Protein AF-A0A841YA73-F1 (afdb_monomer_lite)

Sequence (136 aa):
MLKKIWEMTAVRAVLVLIFTIILIYGSSTFYLWNGGMFWFVILTYGVYLLFFIVPYIGVFTVSKKVNPRKTIVFLMLLVSLHTVLVAGYTDLYIYTDEGGVSKVAADPFLRFSSILSGVLLLVFYSLRLFEGRHVK

pLDDT: mean 75.77, std 16.49, range [37.66, 97.31]

Foldseek 3Di:
DVVVVVVCPPVLVVLLVVLVCLLLVLLCQAFCLPQVRVVVSVVLVVVVVCLVCVVVVCVVDPVDPPPVLVSLVVVLVSLVVSLCSLVVRDDQWTAPHNVSPDIDGRDPVSSVSNNVSSVVSNVSSVVVNVVVVVPD

Organism: NCBI:txid1552123

Secondary structure (DSSP, 8-state):
-HHHHHH-HHHHHHHHHHHHHHHHHHHHHHHTTSHHHHHHHHHHHHHHHHHHHHHHHHHHS------HHHHHHHHHHHHHHHHHHHHH---SEEE-STTS--EEE--HHHHHHHHHHHHHHHHHHHHHHHHTTS--

Radius of gyration: 16.98 Å; chains: 1; bounding box: 34×40×52 Å

Structure (mmCIF, N/CA/C/O backbone):
data_AF-A0A841YA73-F1
#
_entry.id   AF-A0A841YA73-F1
#
loop_
_atom_site.group_PDB
_atom_site.id
_atom_site.type_symbol
_atom_site.label_atom_id
_atom_site.label_alt_id
_atom_site.label_comp_id
_atom_site.label_asym_id
_atom_site.label_entity_id
_atom_site.label_seq_id
_atom_site.pdbx_PDB_ins_code
_atom_site.Cartn_x
_atom_site.Cartn_y
_atom_site.Cartn_z
_atom_site.occupancy
_atom_site.B_iso_or_equiv
_atom_site.auth_seq_id
_atom_site.auth_comp_id
_atom_site.auth_asym_id
_atom_site.auth_atom_id
_atom_site.pdbx_PDB_model_num
ATOM 1 N N . MET A 1 1 ? -18.394 18.779 12.151 1.00 38.44 1 MET A N 1
ATOM 2 C CA . MET A 1 1 ? -18.497 17.989 10.900 1.00 38.44 1 MET A CA 1
ATOM 3 C C . MET A 1 1 ? -17.594 16.755 10.895 1.00 38.44 1 MET A C 1
ATOM 5 O O . MET A 1 1 ? -18.100 15.685 10.593 1.00 38.44 1 MET A O 1
ATOM 9 N N . LEU A 1 2 ? -16.322 16.852 11.320 1.00 37.66 2 LEU A N 1
ATOM 10 C CA . LEU A 1 2 ? -15.425 15.687 11.446 1.00 37.66 2 LEU A CA 1
ATOM 11 C C . LEU A 1 2 ? -16.004 14.545 12.301 1.00 37.66 2 LEU A C 1
ATOM 13 O O . LEU A 1 2 ? -15.934 13.400 11.883 1.00 37.66 2 LEU A O 1
ATOM 17 N N . LYS A 1 3 ? -16.665 14.842 13.430 1.00 37.84 3 LYS A N 1
ATOM 18 C CA . LYS A 1 3 ? -17.248 13.831 14.338 1.00 37.84 3 LYS A CA 1
ATOM 19 C C . LYS A 1 3 ? -18.201 12.825 13.659 1.00 37.84 3 LYS A C 1
ATOM 21 O O . LYS A 1 3 ? -18.229 11.671 14.055 1.00 37.84 3 LYS A O 1
ATOM 26 N N . LYS A 1 4 ? -18.922 13.230 12.603 1.00 41.50 4 LYS A N 1
ATOM 27 C CA . LYS A 1 4 ? -19.907 12.378 11.904 1.00 41.50 4 LYS A CA 1
ATOM 28 C C . LYS A 1 4 ? -19.259 11.355 10.960 1.00 41.50 4 LYS A C 1
ATOM 30 O O . LYS A 1 4 ? -19.785 10.267 10.780 1.00 41.50 4 LYS A O 1
ATOM 35 N N . ILE A 1 5 ? -18.092 11.683 10.401 1.00 45.94 5 ILE A N 1
ATOM 36 C CA . ILE A 1 5 ? -17.302 10.763 9.561 1.00 45.94 5 ILE A CA 1
ATOM 37 C C . ILE A 1 5 ? -16.685 9.648 10.422 1.00 45.94 5 ILE A C 1
ATOM 39 O O . ILE A 1 5 ? -16.511 8.525 9.956 1.00 45.94 5 ILE A O 1
ATOM 43 N N . TRP A 1 6 ? -16.412 9.938 11.697 1.00 45.00 6 TRP A N 1
ATOM 44 C CA . TRP A 1 6 ? -15.864 8.974 12.653 1.00 45.00 6 TRP A CA 1
ATOM 45 C C . TRP A 1 6 ? -16.873 7.917 13.134 1.00 45.00 6 TRP A C 1
ATOM 47 O O . TRP A 1 6 ? -16.457 6.821 13.502 1.00 45.00 6 TRP A O 1
ATOM 57 N N . GLU A 1 7 ? -18.179 8.197 13.081 1.00 49.22 7 GLU A N 1
ATOM 58 C CA . GLU A 1 7 ? -19.237 7.252 13.484 1.00 49.22 7 GLU A CA 1
ATOM 59 C C . GLU A 1 7 ? -19.637 6.274 12.361 1.00 49.22 7 GLU A C 1
ATOM 61 O O . GLU A 1 7 ? -20.160 5.193 12.629 1.00 49.22 7 GLU A O 1
ATOM 66 N N . MET A 1 8 ? -19.337 6.595 11.096 1.00 55.53 8 MET A N 1
ATOM 67 C CA . MET A 1 8 ? -19.683 5.755 9.943 1.00 55.53 8 MET A CA 1
ATOM 68 C C . MET A 1 8 ? -18.636 4.655 9.712 1.00 55.53 8 MET A C 1
ATOM 70 O O . MET A 1 8 ? -17.826 4.708 8.783 1.00 55.53 8 MET A O 1
ATOM 74 N N . THR A 1 9 ? -18.673 3.620 10.552 1.00 66.12 9 THR A N 1
ATOM 75 C CA . THR A 1 9 ? -17.809 2.426 10.461 1.00 66.12 9 THR A CA 1
ATOM 76 C C . THR A 1 9 ? -17.790 1.796 9.065 1.00 66.12 9 THR A C 1
ATOM 78 O O . THR A 1 9 ? -16.725 1.373 8.616 1.00 66.12 9 THR A O 1
ATOM 81 N N . ALA A 1 10 ? -18.923 1.798 8.355 1.00 71.50 10 ALA A N 1
ATOM 82 C CA . ALA A 1 10 ? -19.039 1.275 6.994 1.00 71.50 10 ALA A CA 1
ATOM 83 C C . ALA A 1 10 ? -18.248 2.100 5.964 1.00 71.50 10 ALA A C 1
ATOM 85 O O . ALA A 1 10 ? -17.478 1.537 5.193 1.00 71.50 10 ALA A O 1
ATOM 86 N N . VAL A 1 11 ? -18.365 3.433 5.989 1.00 74.31 11 VAL A N 1
ATOM 87 C CA . VAL A 1 11 ? -17.634 4.318 5.060 1.00 74.31 11 VAL A CA 1
ATOM 88 C C . VAL A 1 11 ? -16.131 4.188 5.281 1.00 74.31 11 VAL A C 1
ATOM 90 O O . VAL A 1 11 ? -15.375 4.048 4.324 1.00 74.31 11 VAL A O 1
ATOM 93 N N . ARG A 1 12 ? -15.689 4.150 6.544 1.00 73.31 12 ARG A N 1
ATOM 94 C CA . ARG A 1 12 ? -14.276 3.932 6.872 1.00 73.31 12 ARG A CA 1
ATOM 95 C C . ARG A 1 12 ? -13.779 2.576 6.373 1.00 73.31 12 ARG A C 1
ATOM 97 O O . ARG A 1 12 ? -12.680 2.507 5.837 1.00 73.31 12 ARG A O 1
ATOM 104 N N . ALA A 1 13 ? -14.565 1.514 6.542 1.00 74.50 13 ALA A N 1
ATOM 105 C CA . ALA A 1 13 ? -14.202 0.183 6.062 1.00 74.50 13 ALA A CA 1
ATOM 106 C C . ALA A 1 13 ? -14.067 0.148 4.532 1.00 74.50 13 ALA A C 1
ATOM 108 O O . ALA A 1 13 ? -13.084 -0.385 4.023 1.00 74.50 13 ALA A O 1
ATOM 109 N N . VAL A 1 14 ? -15.000 0.779 3.811 1.00 81.69 14 VAL A N 1
ATOM 110 C CA . VAL A 1 14 ? -14.952 0.898 2.347 1.00 81.69 14 VAL A CA 1
ATOM 111 C C . VAL A 1 14 ? -13.729 1.699 1.898 1.00 81.69 14 VAL A C 1
ATOM 113 O O . VAL A 1 14 ? -13.014 1.260 1.005 1.00 81.69 14 VAL A O 1
ATOM 116 N N . LEU A 1 15 ? -13.432 2.831 2.541 1.00 84.94 15 LEU A N 1
ATOM 117 C CA . LEU A 1 15 ? -12.247 3.632 2.222 1.00 84.94 15 LEU A CA 1
ATOM 118 C C . LEU A 1 15 ? -10.948 2.861 2.469 1.00 84.94 15 LEU A C 1
ATOM 120 O O . LEU A 1 15 ? -10.077 2.841 1.604 1.00 84.94 15 LEU A O 1
ATOM 124 N N . VAL A 1 16 ? -10.830 2.185 3.616 1.00 85.50 16 VAL A N 1
ATOM 125 C CA . VAL A 1 16 ? -9.670 1.333 3.918 1.00 85.50 16 VAL A CA 1
ATOM 126 C C . VAL A 1 16 ? -9.524 0.242 2.860 1.00 85.50 16 VAL A C 1
ATOM 128 O O . VAL A 1 16 ? -8.414 0.018 2.385 1.00 85.50 16 VAL A O 1
ATOM 131 N N . LEU A 1 17 ? -10.620 -0.394 2.441 1.00 83.88 17 LEU A N 1
ATOM 132 C CA . LEU A 1 17 ? -10.592 -1.410 1.392 1.00 83.88 17 LEU A CA 1
ATOM 133 C C . LEU A 1 17 ? -10.109 -0.832 0.054 1.00 83.88 17 LEU A C 1
ATOM 135 O O . LEU A 1 17 ? -9.177 -1.375 -0.530 1.00 83.88 17 LEU A O 1
ATOM 139 N N . ILE A 1 18 ? -10.687 0.285 -0.397 1.00 88.06 18 ILE A N 1
ATOM 140 C CA . ILE A 1 18 ? -10.323 0.939 -1.663 1.00 88.06 18 ILE A CA 1
ATOM 141 C C . ILE A 1 18 ? -8.842 1.329 -1.665 1.00 88.06 18 ILE A C 1
ATOM 143 O O . ILE A 1 18 ? -8.115 0.963 -2.586 1.00 88.06 18 ILE A O 1
ATOM 147 N N . PHE A 1 19 ? -8.363 2.013 -0.623 1.00 90.12 19 PHE A N 1
ATOM 148 C CA . PHE A 1 19 ? -6.955 2.410 -0.542 1.00 90.12 19 PHE A CA 1
ATOM 149 C C . PHE A 1 19 ? -6.017 1.205 -0.468 1.00 90.12 19 PHE A C 1
ATOM 151 O O . PHE A 1 19 ? -4.935 1.237 -1.053 1.00 90.12 19 PHE A O 1
ATOM 158 N N . THR A 1 20 ? -6.430 0.130 0.211 1.00 87.00 20 THR A N 1
ATOM 159 C CA . THR A 1 20 ? -5.646 -1.111 0.264 1.00 87.00 20 THR A CA 1
ATOM 160 C C . THR A 1 20 ? -5.528 -1.730 -1.126 1.00 87.00 20 THR A C 1
ATOM 162 O O . THR A 1 20 ? -4.426 -2.091 -1.530 1.00 87.00 20 THR A O 1
ATOM 165 N N . ILE A 1 21 ? -6.626 -1.789 -1.888 1.00 88.38 21 ILE A N 1
ATOM 166 C CA . ILE A 1 21 ? -6.627 -2.303 -3.264 1.00 88.38 21 ILE A CA 1
ATOM 167 C C . ILE A 1 21 ? -5.702 -1.471 -4.151 1.00 88.38 21 ILE A C 1
ATOM 169 O O . ILE A 1 21 ? -4.865 -2.048 -4.837 1.00 88.38 21 ILE A O 1
ATOM 173 N N . ILE A 1 22 ? -5.804 -0.139 -4.110 1.00 92.62 22 ILE A N 1
ATOM 174 C CA . ILE A 1 22 ? -4.961 0.747 -4.929 1.00 92.62 22 ILE A CA 1
ATOM 175 C C . ILE A 1 22 ? -3.478 0.534 -4.599 1.00 92.62 22 ILE A C 1
ATOM 177 O O . ILE A 1 22 ? -2.674 0.326 -5.504 1.00 92.62 22 ILE A O 1
ATOM 181 N N . LEU A 1 23 ? -3.111 0.527 -3.312 1.00 91.12 23 LEU A N 1
ATOM 182 C CA . LEU A 1 23 ? -1.724 0.341 -2.881 1.00 91.12 23 LEU A CA 1
ATOM 183 C C . LEU A 1 23 ? -1.168 -1.031 -3.290 1.00 91.12 23 LEU A C 1
ATOM 185 O O . LEU A 1 23 ? -0.044 -1.120 -3.792 1.00 91.12 23 LEU A O 1
ATOM 189 N N . ILE A 1 24 ? -1.938 -2.101 -3.078 1.00 87.56 24 ILE A N 1
ATOM 190 C CA . ILE A 1 24 ? -1.534 -3.463 -3.447 1.00 87.56 24 ILE A CA 1
ATOM 191 C C . ILE A 1 24 ? -1.412 -3.583 -4.964 1.00 87.56 24 ILE A C 1
ATOM 193 O O . ILE A 1 24 ? -0.413 -4.108 -5.448 1.00 87.56 24 ILE A O 1
ATOM 197 N N . TYR A 1 25 ? -2.381 -3.064 -5.716 1.00 88.62 25 TYR A N 1
ATOM 198 C CA . TYR A 1 25 ? -2.358 -3.095 -7.173 1.00 88.62 25 TYR A CA 1
ATOM 199 C C . TYR A 1 25 ? -1.150 -2.340 -7.732 1.00 88.62 25 TYR A C 1
ATOM 201 O O . TYR A 1 25 ? -0.407 -2.891 -8.543 1.00 88.62 25 TYR A O 1
ATOM 209 N N . GLY A 1 26 ? -0.891 -1.121 -7.250 1.00 88.50 26 GLY A N 1
ATOM 210 C CA . GLY A 1 26 ? 0.272 -0.344 -7.666 1.00 88.50 26 GLY A CA 1
ATOM 211 C C . GLY A 1 26 ? 1.579 -1.048 -7.337 1.00 88.50 26 GLY A C 1
ATOM 212 O O . GLY A 1 26 ? 2.366 -1.330 -8.233 1.00 88.50 26 GLY A O 1
ATOM 213 N N . SER A 1 27 ? 1.797 -1.404 -6.069 1.00 88.19 27 SER A N 1
ATOM 214 C CA . SER A 1 27 ? 3.021 -2.112 -5.657 1.00 88.19 27 SER A CA 1
ATOM 215 C C . SER A 1 27 ? 3.245 -3.423 -6.413 1.00 88.19 27 SER A C 1
ATOM 217 O O . SER A 1 27 ? 4.378 -3.704 -6.794 1.00 88.19 27 SER A O 1
ATOM 219 N N . SER A 1 28 ? 2.184 -4.176 -6.711 1.00 86.19 28 SER A N 1
ATOM 220 C CA . SER A 1 28 ? 2.282 -5.377 -7.546 1.00 86.19 28 SER A CA 1
ATOM 221 C C . SER A 1 28 ? 2.648 -5.026 -8.985 1.00 86.19 28 SER A C 1
ATOM 223 O O . SER A 1 28 ? 3.546 -5.628 -9.550 1.00 86.19 28 SER A O 1
ATOM 225 N N . THR A 1 29 ? 2.036 -4.002 -9.571 1.00 87.25 29 THR A N 1
ATOM 226 C CA . THR A 1 29 ? 2.347 -3.576 -10.944 1.00 87.25 29 THR A CA 1
ATOM 227 C C . THR A 1 29 ? 3.815 -3.164 -11.100 1.00 87.25 29 THR A C 1
ATOM 229 O O . THR A 1 29 ? 4.439 -3.486 -12.105 1.00 87.25 29 THR A O 1
ATOM 232 N N . PHE A 1 30 ? 4.390 -2.495 -10.096 1.00 84.56 30 PHE A N 1
ATOM 233 C CA . PHE A 1 30 ? 5.786 -2.046 -10.144 1.00 84.56 30 PHE A CA 1
ATOM 234 C C . PHE A 1 30 ? 6.813 -3.155 -9.867 1.00 84.56 30 PHE A C 1
ATOM 236 O O . PHE A 1 30 ? 7.939 -3.070 -10.356 1.00 84.56 30 PHE A O 1
ATOM 243 N N . TYR A 1 31 ? 6.455 -4.179 -9.085 1.00 81.88 31 TYR A N 1
ATOM 244 C CA . TYR A 1 31 ? 7.439 -5.112 -8.524 1.00 81.88 31 TYR A CA 1
ATOM 245 C C . TYR A 1 31 ? 7.136 -6.597 -8.703 1.00 81.88 31 TYR A C 1
ATOM 247 O O . TYR A 1 31 ? 8.029 -7.396 -8.433 1.00 81.88 31 TYR A O 1
ATOM 255 N N . LEU A 1 32 ? 5.939 -6.982 -9.159 1.00 75.81 32 LEU A N 1
ATOM 256 C CA . LEU A 1 32 ? 5.590 -8.388 -9.366 1.00 75.81 32 LEU A CA 1
ATOM 257 C C . LEU A 1 32 ? 6.585 -9.008 -10.345 1.00 75.81 32 LEU A C 1
ATOM 259 O O . LEU A 1 32 ? 7.304 -9.913 -9.976 1.00 75.81 32 LEU A O 1
ATOM 263 N N . TRP A 1 33 ? 6.765 -8.451 -11.534 1.00 74.69 33 TRP A N 1
ATOM 264 C CA . TRP A 1 33 ? 7.668 -9.037 -12.535 1.00 74.69 33 TRP A CA 1
ATOM 265 C C . TRP A 1 33 ? 9.129 -8.588 -12.408 1.00 74.69 33 TRP A C 1
ATOM 267 O O . TRP A 1 33 ? 9.939 -8.804 -13.302 1.00 74.69 33 TRP A O 1
ATOM 277 N N . ASN A 1 34 ? 9.489 -7.949 -11.293 1.00 71.44 34 ASN A N 1
ATOM 278 C CA . ASN A 1 34 ? 10.864 -7.562 -11.011 1.00 71.44 34 ASN A CA 1
ATOM 279 C C . ASN A 1 34 ? 11.513 -8.694 -10.200 1.00 71.44 34 ASN A C 1
ATOM 281 O O . ASN A 1 34 ? 11.213 -8.845 -9.019 1.00 71.44 34 ASN A O 1
ATOM 285 N N . GLY A 1 35 ? 12.351 -9.519 -10.840 1.00 68.69 35 GLY A N 1
ATOM 286 C CA . GLY A 1 35 ? 12.752 -10.854 -10.360 1.00 68.69 35 GLY A CA 1
ATOM 287 C C . GLY A 1 35 ? 13.024 -10.998 -8.854 1.00 68.69 35 GLY A C 1
ATOM 288 O O . GLY A 1 35 ? 12.446 -11.870 -8.208 1.00 68.69 35 GLY A O 1
ATOM 289 N N . GLY A 1 36 ? 13.854 -10.132 -8.259 1.00 64.00 36 GLY A N 1
ATOM 290 C CA . GLY A 1 36 ? 14.161 -10.194 -6.818 1.00 64.00 36 GLY A CA 1
ATOM 291 C C . GLY A 1 36 ? 12.997 -9.788 -5.901 1.00 64.00 36 GLY A C 1
ATOM 292 O O . GLY A 1 36 ? 12.914 -10.234 -4.759 1.00 64.00 36 GLY A O 1
ATOM 293 N N . MET A 1 37 ? 12.078 -8.970 -6.406 1.00 68.69 37 MET A N 1
ATOM 294 C CA . MET A 1 37 ? 10.940 -8.411 -5.674 1.00 68.69 37 MET A CA 1
ATOM 295 C C . MET A 1 37 ? 9.634 -9.187 -5.915 1.00 68.69 37 MET A C 1
ATOM 297 O O . MET A 1 37 ? 8.704 -9.046 -5.122 1.00 68.69 37 MET A O 1
ATOM 301 N N . PHE A 1 38 ? 9.589 -10.070 -6.920 1.00 68.62 38 PHE A N 1
ATOM 302 C CA . PHE A 1 38 ? 8.470 -10.976 -7.219 1.00 68.62 38 PHE A CA 1
ATOM 303 C C . PHE A 1 38 ? 8.023 -11.777 -5.991 1.00 68.62 38 PHE A C 1
ATOM 305 O O . PHE A 1 38 ? 6.882 -11.671 -5.534 1.00 68.62 38 PHE A O 1
ATOM 312 N N . TRP A 1 39 ? 8.952 -12.534 -5.400 1.00 66.50 39 TRP A N 1
ATOM 313 C CA . TRP A 1 39 ? 8.680 -13.378 -4.233 1.00 66.50 39 TRP A CA 1
ATOM 314 C C . TRP A 1 39 ? 8.229 -12.564 -3.023 1.00 66.50 39 TRP A C 1
ATOM 316 O O . TRP A 1 39 ? 7.401 -13.014 -2.229 1.00 66.50 39 TRP A O 1
ATOM 326 N N . PHE A 1 40 ? 8.748 -11.344 -2.903 1.00 68.38 40 PHE A N 1
ATOM 327 C CA . PHE A 1 40 ? 8.405 -10.433 -1.826 1.00 68.38 40 PHE A CA 1
ATOM 328 C C . PHE A 1 40 ? 6.964 -9.923 -1.949 1.00 68.38 40 PHE A C 1
ATOM 330 O O . PHE A 1 40 ? 6.215 -9.977 -0.976 1.00 68.38 40 PHE A O 1
ATOM 337 N N . VAL A 1 41 ? 6.553 -9.496 -3.148 1.00 67.62 41 VAL A N 1
ATOM 338 C CA . VAL A 1 41 ? 5.185 -9.034 -3.443 1.00 67.62 41 VAL A CA 1
ATOM 339 C C . VAL A 1 41 ? 4.158 -10.150 -3.236 1.00 67.62 41 VAL A C 1
ATOM 341 O O . VAL A 1 41 ? 3.099 -9.915 -2.656 1.00 67.62 41 VAL A O 1
ATOM 344 N N . ILE A 1 42 ? 4.468 -11.380 -3.658 1.00 71.94 42 ILE A N 1
ATOM 345 C CA . ILE A 1 42 ? 3.581 -12.535 -3.448 1.00 71.94 42 ILE A CA 1
ATOM 346 C C . ILE A 1 42 ? 3.406 -12.824 -1.956 1.00 71.94 42 ILE A C 1
ATOM 348 O O . ILE A 1 42 ? 2.283 -13.035 -1.487 1.00 71.94 42 ILE A O 1
ATOM 352 N N . LEU A 1 43 ? 4.502 -12.809 -1.193 1.00 73.12 43 LEU A N 1
ATOM 353 C CA . LEU A 1 43 ? 4.452 -13.054 0.243 1.00 73.12 43 LEU A CA 1
ATOM 354 C C . LEU A 1 43 ? 3.614 -11.989 0.954 1.00 73.12 43 LEU A C 1
ATOM 356 O O . LEU A 1 43 ? 2.750 -12.330 1.760 1.00 73.12 43 LEU A O 1
ATOM 360 N N . THR A 1 44 ? 3.802 -10.707 0.638 1.00 71.38 44 THR A N 1
ATOM 361 C CA . THR A 1 44 ? 3.020 -9.640 1.269 1.00 71.38 44 THR A CA 1
ATOM 362 C C . THR A 1 44 ? 1.551 -9.656 0.851 1.00 71.38 44 THR A C 1
ATOM 364 O O . THR A 1 44 ? 0.690 -9.415 1.701 1.00 71.38 44 THR A O 1
ATOM 367 N N . TYR A 1 45 ? 1.235 -10.025 -0.395 1.00 70.44 45 TYR A N 1
ATOM 368 C CA . TYR A 1 45 ? -0.141 -10.272 -0.833 1.00 70.44 45 TYR A CA 1
ATOM 369 C C . TYR A 1 45 ? -0.806 -11.372 0.001 1.00 70.44 45 TYR A C 1
ATOM 371 O O . TYR A 1 45 ? -1.886 -11.164 0.559 1.00 70.44 45 TYR A O 1
ATOM 379 N N . GLY A 1 46 ? -0.121 -12.509 0.167 1.00 70.25 46 GLY A N 1
ATOM 380 C CA . GLY A 1 46 ? -0.577 -13.604 1.021 1.00 70.25 46 GLY A CA 1
ATOM 381 C C . GLY A 1 46 ? -0.815 -13.153 2.462 1.00 70.25 46 GLY A C 1
ATOM 382 O O . GLY A 1 46 ? -1.822 -13.514 3.066 1.00 70.25 46 GLY A O 1
ATOM 383 N N . VAL A 1 47 ? 0.050 -12.290 3.001 1.00 70.00 47 VAL A N 1
ATOM 384 C CA . VAL A 1 47 ? -0.126 -11.732 4.345 1.00 70.00 47 VAL A CA 1
ATOM 385 C C . VAL A 1 47 ? -1.362 -10.826 4.421 1.00 70.00 47 VAL A C 1
ATOM 387 O O . VAL A 1 47 ? -2.170 -11.017 5.326 1.00 70.00 47 VAL A O 1
ATOM 390 N N . TYR A 1 48 ? -1.583 -9.890 3.491 1.00 69.56 48 TYR A N 1
ATOM 391 C CA . TYR A 1 48 ? -2.806 -9.064 3.490 1.00 69.56 48 TYR A CA 1
ATOM 392 C C . TYR A 1 48 ? -4.078 -9.908 3.403 1.00 69.56 48 TYR A C 1
ATOM 394 O O . TYR A 1 48 ? -5.042 -9.654 4.130 1.00 69.56 48 TYR A O 1
ATOM 402 N N . LEU A 1 49 ? -4.059 -10.933 2.552 1.00 68.00 49 LEU A N 1
ATOM 403 C CA . LEU A 1 49 ? -5.166 -11.861 2.370 1.00 68.00 49 LEU A CA 1
ATOM 404 C C . LEU A 1 49 ? -5.427 -12.658 3.657 1.00 68.00 49 LEU A C 1
ATOM 406 O O . LEU A 1 49 ? -6.571 -12.752 4.097 1.00 68.00 49 LEU A O 1
ATOM 410 N N . LEU A 1 50 ? -4.373 -13.120 4.339 1.00 64.38 50 LEU A N 1
ATOM 411 C CA . LEU A 1 50 ? -4.479 -13.711 5.673 1.00 64.38 50 LEU A CA 1
ATOM 412 C C . LEU A 1 50 ? -5.062 -12.717 6.682 1.00 64.38 50 LEU A C 1
ATOM 414 O O . LEU A 1 50 ? -5.967 -13.086 7.413 1.00 64.38 50 LEU A O 1
ATOM 418 N N . PHE A 1 51 ? -4.642 -11.453 6.720 1.00 63.00 51 PHE A N 1
ATOM 419 C CA . PHE A 1 51 ? -5.220 -10.477 7.658 1.00 63.00 51 PHE A CA 1
ATOM 420 C C . PHE A 1 51 ? -6.686 -10.145 7.380 1.00 63.00 51 PHE A C 1
ATOM 422 O O . PHE A 1 51 ? -7.416 -9.835 8.322 1.00 63.00 51 PHE A O 1
ATOM 429 N N . PHE A 1 52 ? -7.127 -10.237 6.126 1.00 62.97 52 PHE A N 1
ATOM 430 C CA . PHE A 1 52 ? -8.538 -10.109 5.776 1.00 62.97 52 PHE A CA 1
ATOM 431 C C . PHE A 1 52 ? -9.336 -11.356 6.140 1.00 62.97 52 PHE A C 1
ATOM 433 O O . PHE A 1 52 ? -10.433 -11.220 6.664 1.00 62.97 52 PHE A O 1
ATOM 440 N N . ILE A 1 53 ? -8.797 -12.553 5.903 1.00 58.38 53 ILE A N 1
ATOM 441 C CA . ILE A 1 53 ? -9.505 -13.826 6.086 1.00 58.38 53 ILE A CA 1
ATOM 442 C C . ILE A 1 53 ? -9.465 -14.315 7.545 1.00 58.38 53 ILE A C 1
ATOM 444 O O . ILE A 1 53 ? -10.453 -14.855 8.039 1.00 58.38 53 I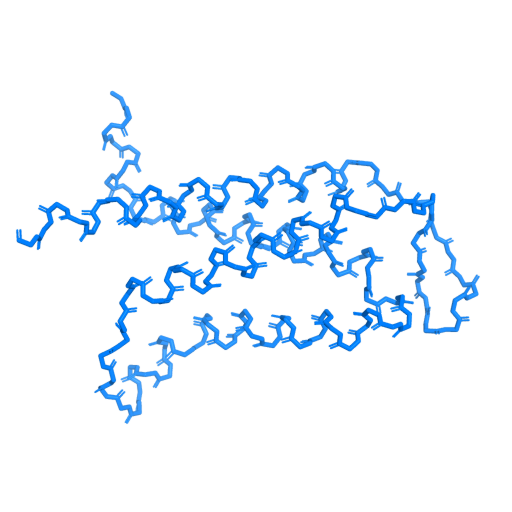LE A O 1
ATOM 448 N N . VAL A 1 54 ? -8.361 -14.112 8.269 1.00 52.41 54 VAL A N 1
ATOM 449 C CA . VAL A 1 54 ? -8.138 -14.588 9.650 1.00 52.41 54 VAL A CA 1
ATOM 450 C C . VAL A 1 54 ? -9.216 -14.125 10.638 1.00 52.41 54 VAL A C 1
ATOM 452 O O . VAL A 1 54 ? -9.642 -14.956 11.440 1.00 52.41 54 VAL A O 1
ATOM 455 N N . PRO A 1 55 ? -9.716 -12.872 10.611 1.00 48.62 55 PRO A N 1
ATOM 456 C CA . PRO A 1 55 ? -10.847 -12.465 11.442 1.00 48.62 55 PRO A CA 1
ATOM 457 C C . PRO A 1 55 ? -12.106 -13.302 11.190 1.00 48.62 55 PRO A C 1
ATOM 459 O O . PRO A 1 55 ? -12.813 -13.611 12.142 1.00 48.62 55 PRO A O 1
ATOM 462 N N . TYR A 1 56 ? -12.357 -13.723 9.947 1.00 54.00 56 TYR A N 1
ATOM 463 C CA . TYR A 1 56 ? -13.504 -14.566 9.599 1.00 54.00 56 TYR A CA 1
ATOM 464 C C . TYR A 1 56 ? -13.244 -16.042 9.922 1.00 54.00 56 TYR A C 1
ATOM 466 O O . TYR A 1 56 ? -14.117 -16.695 10.478 1.00 54.00 56 TYR A O 1
ATOM 474 N N . ILE A 1 57 ? -12.033 -16.568 9.700 1.00 46.97 57 ILE A N 1
ATOM 475 C CA . ILE A 1 57 ? -11.667 -17.937 10.119 1.00 46.97 57 ILE A CA 1
ATOM 476 C C . ILE A 1 57 ? -11.708 -18.080 11.649 1.00 46.97 57 ILE A C 1
ATOM 478 O O . ILE A 1 57 ? -12.148 -19.109 12.161 1.00 46.97 57 ILE A O 1
ATOM 482 N N . GLY A 1 58 ? -11.291 -17.050 12.391 1.00 43.59 58 GLY A N 1
ATOM 483 C CA . GLY A 1 58 ? -11.338 -17.011 13.855 1.00 43.59 58 GLY A CA 1
ATOM 484 C C . GLY A 1 58 ? -12.759 -17.026 14.426 1.00 43.59 58 GLY A C 1
ATOM 485 O O . GLY A 1 58 ? -12.958 -17.569 15.510 1.00 43.59 58 GLY A O 1
ATOM 486 N N . VAL A 1 59 ? -13.748 -16.516 13.680 1.00 46.03 59 VAL A N 1
ATOM 487 C CA . VAL A 1 59 ? -15.178 -16.680 14.002 1.00 46.03 59 VAL A CA 1
ATOM 488 C C . VAL A 1 59 ? -15.610 -18.149 13.876 1.00 46.03 59 VAL A C 1
ATOM 490 O O . VAL A 1 59 ? -16.463 -18.588 14.640 1.00 46.03 59 VAL A O 1
ATOM 493 N N . PHE A 1 60 ? -14.991 -18.924 12.977 1.00 40.62 60 PHE A N 1
ATOM 494 C CA . PHE A 1 60 ? -15.362 -20.320 12.709 1.00 40.62 60 PHE A CA 1
ATOM 495 C C . PHE A 1 60 ? -14.557 -21.382 13.472 1.00 40.62 60 PHE A C 1
ATOM 497 O O . PHE A 1 60 ? -15.040 -22.503 13.590 1.00 40.62 60 PHE A O 1
ATOM 504 N N . THR A 1 61 ? -13.348 -21.090 13.972 1.00 45.56 61 THR A N 1
ATOM 505 C CA . THR A 1 61 ? -12.455 -22.156 14.482 1.00 45.56 61 THR A CA 1
ATOM 506 C C . THR A 1 61 ? -11.978 -21.996 15.920 1.00 45.56 61 THR A C 1
ATOM 508 O O . THR A 1 61 ? -12.049 -22.966 16.665 1.00 45.56 61 THR A O 1
ATOM 511 N N . VAL A 1 62 ? -11.502 -20.832 16.371 1.00 40.25 62 VAL A N 1
ATOM 512 C CA . VAL A 1 62 ? -11.025 -20.675 17.758 1.00 40.25 62 VAL A CA 1
ATOM 513 C C . VAL A 1 62 ? -11.113 -19.212 18.173 1.00 40.25 62 VAL A C 1
ATOM 515 O O . VAL A 1 62 ? -10.491 -18.349 17.556 1.00 40.25 62 VAL A O 1
ATOM 518 N N . SER A 1 63 ? -11.806 -18.969 19.287 1.00 45.19 63 SER A N 1
ATOM 519 C CA . SER A 1 63 ? -11.823 -17.719 20.053 1.00 45.19 63 SER A CA 1
ATOM 520 C C . SER A 1 63 ? -10.401 -17.302 20.470 1.00 45.19 63 SER A C 1
ATOM 522 O O . SER A 1 63 ? -9.948 -17.539 21.589 1.00 45.19 63 SER A O 1
ATOM 524 N N . LYS A 1 64 ? -9.632 -16.712 19.548 1.00 50.34 64 LYS A N 1
ATOM 525 C CA . LYS A 1 64 ? -8.346 -16.080 19.847 1.00 50.34 64 LYS A CA 1
ATOM 526 C C . LYS A 1 64 ? -8.574 -14.588 20.026 1.00 50.34 64 LYS A C 1
ATOM 528 O O . LYS A 1 64 ? -9.054 -13.905 19.126 1.00 50.34 64 LYS A O 1
ATOM 533 N N . LYS A 1 65 ? -8.168 -14.077 21.192 1.00 53.38 65 LYS A N 1
ATOM 534 C CA . LYS A 1 65 ? -8.053 -12.643 21.493 1.00 53.38 65 LYS A CA 1
ATOM 535 C C . LYS A 1 65 ? -7.006 -12.018 20.563 1.00 53.38 65 LYS A C 1
ATOM 537 O O . LYS A 1 65 ? -5.850 -11.846 20.948 1.00 53.38 65 LYS A O 1
ATOM 542 N N . VAL A 1 66 ? -7.389 -11.712 19.324 1.00 58.81 66 VAL A N 1
ATOM 543 C CA . VAL A 1 66 ? -6.582 -10.895 18.414 1.00 58.81 66 VAL A CA 1
ATOM 544 C C . VAL A 1 66 ? -6.346 -9.572 19.128 1.00 58.81 66 VAL A C 1
ATOM 546 O O . VAL A 1 66 ? -7.298 -8.863 19.438 1.00 58.81 66 VAL A O 1
ATOM 549 N N . ASN A 1 67 ? -5.092 -9.263 19.462 1.00 65.94 67 ASN A N 1
ATOM 550 C CA . ASN A 1 67 ? -4.775 -8.009 20.133 1.00 65.94 67 ASN A CA 1
ATOM 551 C C . ASN A 1 67 ? -4.893 -6.878 19.098 1.00 65.94 67 ASN A C 1
ATOM 553 O O . ASN A 1 67 ? -3.994 -6.743 18.261 1.00 65.94 67 ASN A O 1
ATOM 557 N N . PRO A 1 68 ? -5.958 -6.056 19.149 1.00 69.75 68 PRO A N 1
ATOM 558 C CA . PRO A 1 68 ? -6.282 -5.130 18.068 1.00 69.75 68 PRO A CA 1
ATOM 559 C C . PRO A 1 68 ? -5.157 -4.119 17.839 1.00 69.75 68 PRO A C 1
ATOM 561 O O . PRO A 1 68 ? -4.893 -3.726 16.708 1.00 69.75 68 PRO A O 1
ATOM 564 N N . ARG A 1 69 ? -4.424 -3.752 18.898 1.00 76.62 69 ARG A N 1
ATOM 565 C CA . ARG A 1 69 ? -3.303 -2.816 18.809 1.00 76.62 69 ARG A CA 1
ATOM 566 C C . ARG A 1 69 ? -2.109 -3.414 18.068 1.00 76.62 69 ARG A C 1
ATOM 568 O O . ARG A 1 69 ? -1.538 -2.735 17.223 1.00 76.62 69 ARG A O 1
ATOM 575 N N . LYS A 1 70 ? -1.733 -4.665 18.367 1.00 77.25 70 LYS A N 1
ATOM 576 C CA . LYS A 1 70 ? -0.624 -5.340 17.667 1.00 77.25 70 LYS A CA 1
ATOM 577 C C . LYS A 1 70 ? -0.954 -5.533 16.186 1.00 77.25 70 LYS A C 1
ATOM 579 O O . LYS A 1 70 ? -0.095 -5.291 15.348 1.00 77.25 70 LYS A O 1
ATOM 584 N N . THR A 1 71 ? -2.203 -5.879 15.877 1.00 77.25 71 THR A N 1
ATOM 585 C CA . THR A 1 71 ? -2.687 -6.004 14.497 1.00 77.25 71 THR A CA 1
ATOM 586 C C . THR A 1 71 ? -2.605 -4.680 13.741 1.00 77.25 71 THR A C 1
ATOM 588 O O . THR A 1 71 ? -2.065 -4.655 12.643 1.00 77.25 71 THR A O 1
ATOM 591 N N . ILE A 1 72 ? -3.063 -3.569 14.330 1.00 80.00 72 ILE A N 1
ATOM 592 C CA . ILE A 1 72 ? -2.971 -2.244 13.691 1.00 80.00 72 ILE A CA 1
ATOM 593 C C . ILE A 1 72 ? -1.511 -1.859 13.428 1.00 80.00 72 ILE A C 1
ATOM 595 O O . ILE A 1 72 ? -1.193 -1.419 12.329 1.00 80.00 72 ILE A O 1
ATOM 599 N N . VAL A 1 73 ? -0.610 -2.059 14.398 1.00 84.19 73 VAL A N 1
ATOM 600 C CA . VAL A 1 73 ? 0.825 -1.766 14.214 1.00 84.19 73 VAL A CA 1
ATOM 601 C C . VAL A 1 73 ? 1.420 -2.608 13.085 1.00 84.19 73 VAL A C 1
ATOM 603 O O . VAL A 1 73 ? 2.151 -2.084 12.253 1.00 84.19 73 VAL A O 1
ATOM 606 N N . PHE A 1 74 ? 1.081 -3.894 13.020 1.00 83.06 74 PHE A N 1
ATOM 607 C CA . PHE A 1 74 ? 1.543 -4.765 11.945 1.00 83.06 74 PHE A CA 1
ATOM 608 C C . PHE A 1 74 ? 1.025 -4.317 10.567 1.00 83.06 74 PHE A C 1
ATOM 610 O O . PHE A 1 74 ? 1.801 -4.240 9.617 1.00 83.06 74 PHE A O 1
ATOM 617 N N . LEU A 1 75 ? -0.254 -3.936 10.464 1.00 83.12 75 LEU A N 1
ATOM 618 C CA . LEU A 1 75 ? -0.820 -3.370 9.234 1.00 83.12 75 LEU A CA 1
ATOM 619 C C . LEU A 1 75 ? -0.113 -2.071 8.829 1.00 83.12 75 LEU A C 1
ATOM 621 O O . LEU A 1 75 ? 0.181 -1.879 7.655 1.00 83.12 75 LEU A O 1
ATOM 625 N N . MET A 1 76 ? 0.223 -1.202 9.786 1.00 87.06 76 MET A N 1
ATOM 626 C CA . MET A 1 76 ? 1.001 0.009 9.510 1.00 87.06 76 MET A CA 1
ATOM 627 C C . MET A 1 76 ? 2.400 -0.300 8.972 1.00 87.06 76 MET A C 1
ATOM 629 O O . MET A 1 76 ? 2.872 0.423 8.096 1.00 87.06 76 MET A O 1
ATOM 633 N N . LEU A 1 77 ? 3.059 -1.359 9.453 1.00 88.56 77 LEU A N 1
ATOM 634 C CA . LEU A 1 77 ? 4.357 -1.790 8.923 1.00 88.56 77 LEU A CA 1
ATOM 635 C C . LEU A 1 77 ? 4.229 -2.269 7.474 1.00 88.56 77 LEU A C 1
ATOM 637 O O . LEU A 1 77 ? 5.005 -1.836 6.627 1.00 88.56 77 LEU A O 1
ATOM 641 N N . LEU A 1 78 ? 3.221 -3.092 7.171 1.00 86.00 78 LEU A N 1
ATOM 642 C CA . LEU A 1 78 ? 2.968 -3.546 5.802 1.00 86.00 78 LEU A CA 1
ATOM 643 C C . LEU A 1 78 ? 2.613 -2.397 4.858 1.00 86.00 78 LEU A C 1
ATOM 645 O O . LEU A 1 78 ? 3.136 -2.327 3.748 1.00 86.00 78 LEU A O 1
ATOM 649 N N . VAL A 1 79 ? 1.749 -1.476 5.284 1.00 89.94 79 VAL A N 1
ATOM 650 C CA . VAL A 1 79 ? 1.387 -0.317 4.461 1.00 89.94 79 VAL A CA 1
ATOM 651 C C . VAL A 1 79 ? 2.606 0.564 4.224 1.00 89.94 79 VAL A C 1
ATOM 653 O O . VAL A 1 79 ? 2.860 0.942 3.082 1.00 89.94 79 VAL A O 1
ATOM 656 N N . SER A 1 80 ? 3.390 0.852 5.268 1.00 90.50 80 SER A N 1
ATOM 657 C CA . SER A 1 80 ? 4.637 1.621 5.146 1.00 90.50 80 SER A CA 1
ATOM 658 C C . SER A 1 80 ? 5.582 0.976 4.143 1.00 90.50 80 SER A C 1
ATOM 660 O O . SER A 1 80 ? 6.079 1.650 3.249 1.00 90.50 80 SER A O 1
ATOM 662 N N . LEU A 1 81 ? 5.771 -0.338 4.248 1.00 89.31 81 LEU A N 1
ATOM 663 C CA . LEU A 1 81 ? 6.617 -1.106 3.350 1.00 89.31 81 LEU A CA 1
ATOM 664 C C . LEU A 1 81 ? 6.167 -0.967 1.889 1.00 89.31 81 LEU A C 1
ATOM 666 O O . LEU A 1 81 ? 6.957 -0.537 1.057 1.00 89.31 81 LEU A O 1
ATOM 670 N N . HIS A 1 82 ? 4.899 -1.248 1.574 1.00 88.06 82 HIS A N 1
ATOM 671 C CA . HIS A 1 82 ? 4.385 -1.109 0.204 1.00 88.06 82 HIS A CA 1
ATOM 672 C C . HIS A 1 82 ? 4.471 0.331 -0.314 1.00 88.06 82 HIS A C 1
ATOM 674 O O . HIS A 1 82 ? 4.786 0.553 -1.481 1.00 88.06 82 HIS A O 1
ATOM 680 N N . THR A 1 83 ? 4.228 1.310 0.557 1.00 91.38 83 THR A N 1
ATOM 681 C CA . THR A 1 83 ? 4.340 2.732 0.210 1.00 91.38 83 THR A CA 1
ATOM 682 C C . THR A 1 83 ? 5.780 3.088 -0.150 1.00 91.38 83 THR A C 1
ATOM 684 O O . THR A 1 83 ? 6.010 3.737 -1.166 1.00 91.38 83 THR A O 1
ATOM 687 N N . VAL A 1 84 ? 6.752 2.626 0.645 1.00 91.19 84 VAL A N 1
ATOM 688 C CA . VAL A 1 84 ? 8.185 2.836 0.397 1.00 91.19 84 VAL A CA 1
ATOM 689 C C . VAL A 1 84 ? 8.631 2.141 -0.881 1.00 91.19 84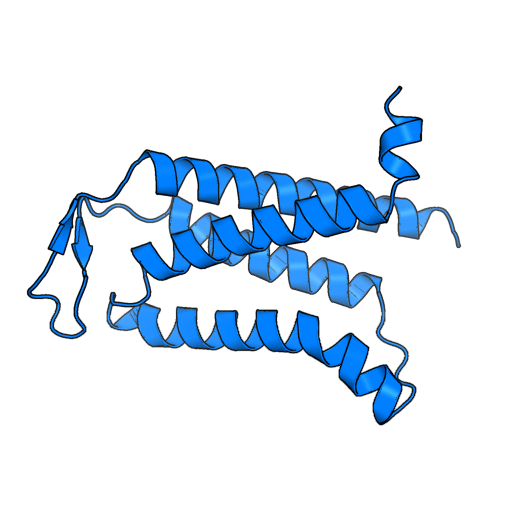 VAL A C 1
ATOM 691 O O . VAL A 1 84 ? 9.397 2.738 -1.625 1.00 91.19 84 VAL A O 1
ATOM 694 N N . LEU A 1 85 ? 8.131 0.940 -1.181 1.00 87.69 85 LEU A N 1
ATOM 695 C CA . LEU A 1 85 ? 8.423 0.276 -2.451 1.00 87.69 85 LEU A CA 1
ATOM 696 C C . LEU A 1 85 ? 7.983 1.142 -3.631 1.00 87.69 85 LEU A C 1
ATOM 698 O O . LEU A 1 85 ? 8.800 1.522 -4.459 1.00 87.69 85 LEU A O 1
ATOM 702 N N . VAL A 1 86 ? 6.712 1.540 -3.680 1.00 90.56 86 VAL A N 1
ATOM 703 C CA . VAL A 1 86 ? 6.207 2.356 -4.797 1.00 90.56 86 VAL A CA 1
ATOM 704 C C . VAL A 1 86 ? 6.894 3.729 -4.864 1.00 90.56 86 VAL A C 1
ATOM 706 O O . VAL A 1 86 ? 7.172 4.246 -5.949 1.00 90.56 86 VAL A O 1
ATOM 709 N N . ALA A 1 87 ? 7.204 4.330 -3.714 1.00 91.81 87 ALA A N 1
ATOM 710 C CA . ALA A 1 87 ? 7.935 5.592 -3.651 1.00 91.81 87 ALA A CA 1
ATOM 711 C C . ALA A 1 87 ? 9.395 5.450 -4.103 1.00 91.81 87 ALA A C 1
ATOM 713 O O . ALA A 1 87 ? 9.899 6.337 -4.785 1.00 91.81 87 ALA A O 1
ATOM 714 N N . GLY A 1 88 ? 10.051 4.341 -3.765 1.00 89.12 88 GLY A N 1
ATOM 715 C CA . GLY A 1 88 ? 11.443 4.041 -4.091 1.00 89.12 88 GLY A CA 1
ATOM 716 C C . GLY A 1 88 ? 11.660 3.504 -5.505 1.00 89.12 88 GLY A C 1
ATOM 717 O O . GLY A 1 88 ? 12.804 3.330 -5.908 1.00 89.12 88 GLY A O 1
ATOM 718 N N . TYR A 1 89 ? 10.596 3.257 -6.269 1.00 87.75 89 TYR A N 1
ATOM 719 C CA . TYR A 1 89 ? 10.701 2.805 -7.650 1.00 87.75 89 TYR A CA 1
ATOM 720 C C . TYR A 1 89 ? 11.285 3.897 -8.559 1.00 87.75 89 TYR A C 1
ATOM 722 O O . TYR A 1 89 ? 10.686 4.959 -8.736 1.00 87.75 89 TYR A O 1
ATOM 730 N N . THR A 1 90 ? 12.464 3.662 -9.129 1.00 86.44 90 THR A N 1
ATOM 731 C CA . THR A 1 90 ? 13.189 4.659 -9.939 1.00 86.44 90 THR A CA 1
ATOM 732 C C . THR A 1 90 ? 13.138 4.402 -11.437 1.00 86.44 90 THR A C 1
ATOM 734 O O . THR A 1 90 ? 13.412 5.318 -12.210 1.00 86.44 90 THR A O 1
ATOM 737 N N . ASP A 1 91 ? 12.797 3.185 -11.852 1.00 86.06 91 ASP A N 1
ATOM 738 C CA . ASP A 1 91 ? 12.846 2.807 -13.259 1.00 86.06 91 ASP A CA 1
ATOM 739 C C . ASP A 1 91 ? 11.744 3.518 -14.056 1.00 86.06 91 ASP A C 1
ATOM 741 O O . ASP A 1 91 ? 10.634 3.755 -13.577 1.00 86.06 91 ASP A O 1
ATOM 745 N N . LEU A 1 92 ? 12.046 3.863 -15.309 1.00 87.38 92 LEU A N 1
ATOM 746 C CA . LEU A 1 92 ? 11.082 4.506 -16.210 1.00 87.38 92 LEU A CA 1
ATOM 747 C C . LEU A 1 92 ? 10.070 3.510 -16.799 1.00 87.38 92 LEU A C 1
ATOM 749 O O . LEU A 1 92 ? 9.137 3.915 -17.495 1.00 87.38 92 LEU A O 1
ATOM 753 N N . TYR A 1 93 ? 10.260 2.213 -16.561 1.00 88.88 93 TYR A N 1
ATOM 754 C CA . TYR A 1 93 ? 9.495 1.148 -17.189 1.00 88.88 93 TYR A CA 1
ATOM 755 C C . TYR A 1 93 ? 9.268 -0.026 -16.243 1.00 88.88 93 TYR A C 1
ATOM 757 O O . TYR A 1 93 ? 10.199 -0.491 -15.597 1.00 88.88 93 TYR A O 1
ATOM 765 N N . ILE A 1 94 ? 8.044 -0.544 -16.242 1.00 88.06 94 ILE A N 1
ATOM 766 C CA . ILE A 1 94 ? 7.632 -1.758 -15.538 1.00 88.06 94 ILE A CA 1
ATOM 767 C C . ILE A 1 94 ? 7.790 -2.970 -16.450 1.00 88.06 94 ILE A C 1
ATOM 769 O O . ILE A 1 94 ? 7.444 -2.910 -17.631 1.00 88.06 94 ILE A O 1
ATOM 773 N N . TYR A 1 95 ? 8.298 -4.071 -15.905 1.00 85.62 95 TYR A N 1
ATOM 774 C CA . TYR A 1 95 ? 8.343 -5.345 -16.616 1.00 85.62 95 TYR A CA 1
ATOM 775 C C . TYR A 1 95 ? 6.963 -5.997 -16.598 1.00 85.62 95 TYR A C 1
ATOM 777 O O . TYR A 1 95 ? 6.252 -5.927 -15.595 1.00 85.62 95 TYR A O 1
ATOM 785 N N . THR A 1 96 ? 6.577 -6.620 -17.708 1.00 85.12 96 THR A N 1
ATOM 786 C CA . THR A 1 96 ? 5.285 -7.315 -17.836 1.00 85.12 96 THR A CA 1
ATOM 787 C C . THR A 1 96 ? 5.429 -8.824 -18.004 1.00 85.12 96 THR A C 1
ATOM 789 O O . THR A 1 96 ? 4.423 -9.512 -18.149 1.00 85.12 96 THR A O 1
ATOM 792 N N . ASP A 1 97 ? 6.658 -9.337 -17.987 1.00 81.38 97 ASP A N 1
ATOM 793 C CA . ASP A 1 97 ? 6.954 -10.766 -17.977 1.00 81.38 97 ASP A CA 1
ATOM 794 C C . ASP A 1 97 ? 8.134 -11.090 -17.056 1.00 81.38 97 ASP A C 1
ATOM 796 O O . ASP A 1 97 ? 8.960 -10.231 -16.744 1.00 81.38 97 ASP A O 1
ATOM 800 N N . GLU A 1 98 ? 8.206 -12.353 -16.636 1.00 73.00 98 GLU A N 1
ATOM 801 C CA . GLU A 1 98 ? 9.263 -12.886 -15.767 1.00 73.00 98 GLU A CA 1
ATOM 802 C C . GLU A 1 98 ? 10.658 -12.850 -16.409 1.00 73.00 98 GLU A C 1
ATOM 804 O O . GLU A 1 98 ? 11.663 -12.846 -15.700 1.00 73.00 98 GLU A O 1
ATOM 809 N N . GLY A 1 99 ? 10.733 -12.821 -17.744 1.00 71.69 99 GLY A N 1
ATOM 810 C CA . GLY A 1 99 ? 11.987 -12.760 -18.494 1.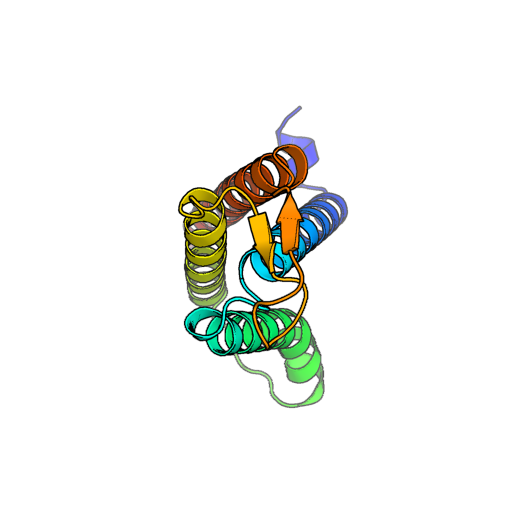00 71.69 99 GLY A CA 1
ATOM 811 C C . GLY A 1 99 ? 12.584 -11.354 -18.576 1.00 71.69 99 GLY A C 1
ATOM 812 O O . GLY A 1 99 ? 13.699 -11.199 -19.074 1.00 71.69 99 GLY A O 1
ATOM 813 N N . GLY A 1 100 ? 11.861 -10.329 -18.113 1.00 74.44 100 GLY A N 1
ATOM 814 C CA . GLY A 1 100 ? 12.271 -8.932 -18.199 1.00 74.44 100 GLY A CA 1
ATOM 815 C C . GLY A 1 100 ? 12.372 -8.405 -19.635 1.00 74.44 100 GLY A C 1
ATOM 816 O O . GLY A 1 100 ? 13.055 -7.408 -19.874 1.00 74.44 100 GLY A O 1
ATOM 817 N N . VAL A 1 101 ? 11.730 -9.069 -20.603 1.00 79.38 101 VAL A N 1
ATOM 818 C CA . VAL A 1 101 ? 11.846 -8.722 -22.030 1.00 79.38 101 VAL A CA 1
ATOM 819 C C . VAL A 1 101 ? 10.825 -7.652 -22.406 1.00 79.38 101 VAL A C 1
ATOM 821 O O . VAL A 1 101 ? 11.164 -6.627 -23.002 1.00 79.38 101 VAL A O 1
ATOM 824 N N . SER A 1 102 ? 9.570 -7.870 -22.029 1.00 86.94 102 SER A N 1
ATOM 825 C CA . S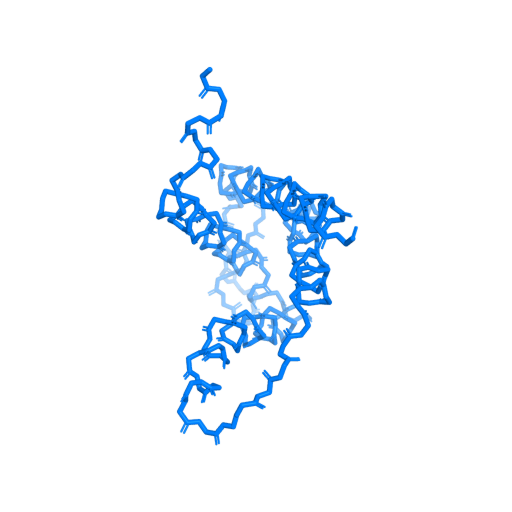ER A 1 102 ? 8.461 -6.957 -22.271 1.00 86.94 102 SER A CA 1
ATOM 826 C C . SER A 1 102 ? 8.398 -5.919 -21.164 1.00 86.94 102 SER A C 1
ATOM 828 O O . SER A 1 102 ? 8.464 -6.228 -19.969 1.00 86.94 102 SER A O 1
ATOM 830 N N . LYS A 1 103 ? 8.256 -4.662 -21.577 1.00 89.81 103 LYS A N 1
ATOM 831 C CA . LYS A 1 103 ? 8.222 -3.517 -20.677 1.00 89.81 103 LYS A CA 1
ATOM 832 C C . LYS A 1 103 ? 7.229 -2.470 -21.148 1.00 89.81 103 LYS A C 1
ATOM 834 O O . LYS A 1 103 ? 7.057 -2.260 -22.348 1.00 89.81 103 LYS A O 1
ATOM 839 N N . VAL A 1 104 ? 6.619 -1.781 -20.194 1.00 91.06 104 VAL A N 1
ATOM 840 C CA . VAL A 1 104 ? 5.694 -0.666 -20.430 1.00 91.06 104 VAL A CA 1
ATOM 841 C C . VAL A 1 104 ? 6.173 0.539 -19.632 1.00 91.06 104 VAL A C 1
ATOM 843 O O . VAL A 1 104 ? 6.797 0.376 -18.587 1.00 91.06 104 VAL A O 1
ATOM 846 N N . ALA A 1 105 ? 5.920 1.755 -20.119 1.00 92.06 105 ALA A N 1
ATOM 847 C CA . ALA A 1 105 ? 6.244 2.966 -19.372 1.00 92.06 105 ALA A CA 1
ATOM 848 C C . ALA A 1 105 ? 5.552 2.957 -17.999 1.00 92.06 105 ALA A C 1
ATOM 850 O O . ALA A 1 105 ? 4.370 2.629 -17.889 1.00 92.06 105 ALA A O 1
ATOM 851 N N . ALA A 1 106 ? 6.298 3.311 -16.956 1.00 89.75 106 ALA A N 1
ATOM 852 C CA . ALA A 1 106 ? 5.771 3.399 -15.605 1.00 89.75 106 ALA A CA 1
ATOM 853 C C . ALA A 1 106 ? 4.709 4.507 -15.527 1.00 89.75 106 ALA A C 1
ATOM 855 O O . ALA A 1 106 ? 5.013 5.669 -15.792 1.00 89.75 106 ALA A O 1
ATOM 856 N N . ASP A 1 107 ? 3.477 4.156 -15.147 1.00 92.25 107 ASP A N 1
ATOM 857 C CA . ASP A 1 107 ? 2.379 5.119 -15.026 1.00 92.25 107 ASP A CA 1
ATOM 858 C C . ASP A 1 107 ? 2.578 6.031 -13.792 1.00 92.25 107 ASP A C 1
ATOM 860 O O . ASP A 1 107 ? 2.478 5.563 -12.646 1.00 92.25 107 ASP A O 1
ATOM 864 N N . PRO A 1 108 ? 2.825 7.345 -13.983 1.00 92.25 108 PRO A N 1
ATOM 865 C CA . PRO A 1 108 ? 3.014 8.279 -12.878 1.00 92.25 108 PRO A CA 1
ATOM 866 C C . PRO A 1 108 ? 1.752 8.446 -12.026 1.00 92.25 108 PRO A C 1
ATOM 868 O O . PRO A 1 108 ? 1.852 8.671 -10.818 1.00 92.25 108 PRO A O 1
ATOM 871 N N . PHE A 1 109 ? 0.566 8.325 -12.631 1.00 94.25 109 PHE A N 1
ATOM 872 C CA . PHE A 1 109 ? -0.705 8.457 -11.929 1.00 94.25 109 PHE A CA 1
ATOM 873 C C . PHE A 1 109 ? -0.945 7.264 -11.005 1.00 94.25 109 PHE A C 1
ATOM 875 O O . PHE A 1 109 ? -1.298 7.442 -9.834 1.00 94.25 109 PHE A O 1
ATOM 882 N N . LEU A 1 110 ? -0.683 6.047 -11.487 1.00 93.19 110 LEU A N 1
ATOM 883 C CA . LEU A 1 110 ? -0.735 4.846 -10.656 1.00 93.19 110 LEU A CA 1
ATOM 884 C C . LEU A 1 110 ? 0.256 4.931 -9.490 1.00 93.19 110 LEU A C 1
ATOM 886 O O . LEU A 1 110 ? -0.098 4.626 -8.348 1.00 93.19 110 LEU A O 1
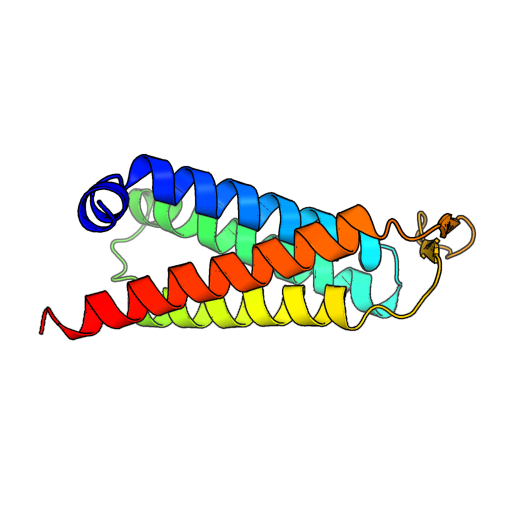ATOM 890 N N . ARG A 1 111 ? 1.483 5.401 -9.747 1.00 92.69 111 ARG A N 1
ATOM 891 C CA . ARG A 1 111 ? 2.490 5.602 -8.698 1.00 92.69 111 ARG A CA 1
ATOM 892 C C . ARG A 1 111 ? 2.001 6.589 -7.639 1.00 92.69 111 ARG A C 1
ATOM 894 O O . ARG A 1 111 ? 2.012 6.274 -6.449 1.00 92.69 111 ARG A O 1
ATOM 901 N N . PHE A 1 112 ? 1.534 7.761 -8.065 1.00 96.06 112 PHE A N 1
ATOM 902 C CA . PHE A 1 112 ? 1.059 8.808 -7.163 1.00 96.06 112 PHE A CA 1
ATOM 903 C C . PHE A 1 112 ? -0.151 8.357 -6.336 1.00 96.06 112 PHE A C 1
ATOM 905 O O . PHE A 1 112 ? -0.145 8.489 -5.113 1.00 96.06 112 PHE A O 1
ATOM 912 N N . SER A 1 113 ? -1.166 7.778 -6.981 1.00 96.44 113 SER A N 1
ATOM 913 C CA . SER A 1 113 ? -2.378 7.296 -6.306 1.00 96.44 113 SER A CA 1
ATOM 914 C C . SER A 1 113 ? -2.084 6.185 -5.295 1.00 96.44 113 SER A C 1
ATOM 916 O O . SER A 1 113 ? -2.686 6.161 -4.220 1.00 96.44 113 SER A O 1
ATOM 918 N N . SER A 1 114 ? -1.113 5.317 -5.581 1.00 94.62 114 SER A N 1
ATOM 919 C CA . SER A 1 114 ? -0.659 4.266 -4.664 1.00 94.62 114 SER A CA 1
ATOM 920 C C . SER A 1 114 ? 0.052 4.833 -3.440 1.00 94.62 114 SER A C 1
ATOM 922 O O . SER A 1 114 ? -0.282 4.460 -2.316 1.00 94.62 114 SER A O 1
ATOM 924 N N . ILE A 1 115 ? 0.978 5.779 -3.633 1.00 95.81 115 ILE A N 1
ATOM 925 C CA . ILE A 1 115 ? 1.669 6.454 -2.523 1.00 95.81 115 ILE A CA 1
ATOM 926 C C . ILE A 1 115 ? 0.659 7.205 -1.654 1.00 95.81 115 ILE A C 1
ATOM 928 O O . ILE A 1 115 ? 0.656 7.046 -0.434 1.00 95.81 115 ILE A O 1
ATOM 932 N N . LEU A 1 116 ? -0.236 7.977 -2.277 1.00 97.31 116 LEU A N 1
ATOM 933 C CA . LEU A 1 116 ? -1.278 8.717 -1.574 1.00 97.31 116 LEU A CA 1
ATOM 934 C C . LEU A 1 116 ? -2.180 7.775 -0.765 1.00 97.31 116 LEU A C 1
ATOM 936 O O . LEU A 1 116 ? -2.442 8.036 0.407 1.00 97.31 116 LEU A O 1
ATOM 940 N N . SER A 1 117 ? -2.597 6.653 -1.354 1.00 94.00 117 SER A N 1
ATOM 941 C CA . SER A 1 117 ? -3.402 5.633 -0.671 1.00 94.00 117 SER A CA 1
ATOM 942 C C . SER A 1 117 ? -2.675 5.047 0.541 1.00 94.00 117 SER A C 1
ATOM 944 O O . SER A 1 117 ? -3.268 4.917 1.611 1.00 94.00 117 SER A O 1
ATOM 946 N N . GLY A 1 118 ? -1.379 4.754 0.408 1.00 93.44 118 GLY A N 1
ATOM 947 C CA . GLY A 1 118 ? -0.543 4.281 1.508 1.00 93.44 118 GLY A CA 1
ATOM 948 C C . GLY A 1 118 ? -0.425 5.286 2.653 1.00 93.44 118 GLY A C 1
ATOM 949 O O . GLY A 1 118 ? -0.661 4.940 3.812 1.00 93.44 118 GLY A O 1
ATOM 950 N N . VAL A 1 119 ? -0.166 6.557 2.341 1.00 96.25 119 VAL A N 1
ATOM 951 C CA 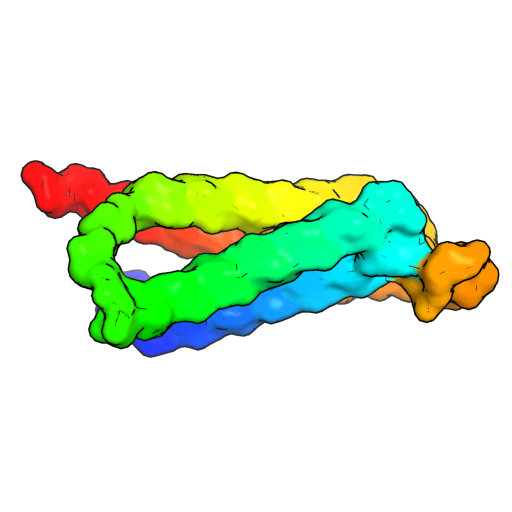. VAL A 1 119 ? -0.120 7.637 3.341 1.00 96.25 119 VAL A CA 1
ATOM 952 C C . VAL A 1 119 ? -1.468 7.791 4.050 1.00 96.25 119 VAL A C 1
ATOM 954 O O . VAL A 1 119 ? -1.512 7.849 5.280 1.00 96.25 119 VAL A O 1
ATOM 957 N N . LEU A 1 120 ? -2.580 7.798 3.308 1.00 93.81 120 LEU A N 1
ATOM 958 C CA . LEU A 1 120 ? -3.920 7.904 3.891 1.00 93.81 120 LEU A CA 1
ATOM 959 C C . LEU A 1 120 ? -4.241 6.713 4.805 1.00 93.81 120 LEU A C 1
ATOM 961 O O . LEU A 1 120 ? -4.760 6.914 5.903 1.00 93.81 120 LEU A O 1
ATOM 965 N N . LEU A 1 121 ? -3.882 5.487 4.414 1.00 90.69 121 LEU A N 1
ATOM 966 C CA . LEU A 1 121 ? -4.022 4.299 5.264 1.00 90.69 121 LEU A CA 1
ATOM 967 C C . LEU A 1 121 ? -3.229 4.426 6.568 1.00 90.69 121 LEU A C 1
ATOM 969 O O . LEU A 1 121 ? -3.760 4.111 7.634 1.00 90.69 121 LEU A O 1
ATOM 973 N N . LEU A 1 122 ? -1.990 4.925 6.518 1.00 92.25 122 LEU A N 1
ATOM 974 C CA . LEU A 1 122 ? -1.192 5.170 7.725 1.00 92.25 122 LEU A CA 1
ATOM 975 C C . LEU A 1 122 ? -1.846 6.201 8.642 1.00 92.25 122 LEU A C 1
ATOM 977 O O . LEU A 1 122 ? -1.852 6.005 9.860 1.00 92.25 122 LEU A O 1
ATOM 981 N N . VAL A 1 123 ? -2.443 7.256 8.083 1.00 91.12 123 VAL A N 1
ATOM 982 C CA . VAL A 1 123 ? -3.223 8.232 8.855 1.00 91.12 123 VAL A CA 1
ATOM 983 C C . VAL A 1 123 ? -4.417 7.545 9.521 1.00 91.12 123 VAL A C 1
ATOM 985 O O . VAL A 1 123 ? -4.569 7.659 10.736 1.00 91.12 123 VAL A O 1
ATOM 988 N N . PHE A 1 124 ? -5.215 6.764 8.784 1.00 86.12 124 PHE A N 1
ATOM 989 C CA . PHE A 1 124 ? -6.362 6.039 9.348 1.00 86.12 124 PHE A CA 1
ATOM 990 C C . PHE A 1 124 ? -5.966 5.067 10.463 1.00 86.12 124 PHE A C 1
ATOM 992 O O . PHE A 1 124 ? -6.612 5.034 11.515 1.00 86.12 124 PHE A O 1
ATOM 999 N N . TYR A 1 125 ? -4.899 4.292 10.270 1.00 85.19 125 TYR A N 1
ATOM 1000 C CA . TYR A 1 125 ? -4.424 3.354 11.283 1.00 85.19 125 TYR A CA 1
ATOM 1001 C C . TYR A 1 125 ? -3.832 4.061 12.504 1.00 85.19 125 TYR A C 1
ATOM 1003 O O . TYR A 1 125 ? -4.103 3.642 13.630 1.00 85.19 125 TYR A O 1
ATOM 1011 N N . SER A 1 126 ? -3.101 5.163 12.312 1.00 87.38 126 SER A N 1
ATOM 1012 C CA . SER A 1 126 ? -2.576 5.981 13.412 1.00 87.38 126 SER A CA 1
ATOM 1013 C C . SER A 1 126 ? -3.712 6.555 14.251 1.00 87.38 126 SER A C 1
ATOM 1015 O O . SER A 1 126 ? -3.734 6.383 15.468 1.00 87.38 126 SER A O 1
ATOM 1017 N N . LEU A 1 127 ? -4.702 7.161 13.592 1.00 85.06 127 LEU A N 1
ATOM 1018 C CA . LEU A 1 127 ? -5.922 7.670 14.210 1.00 85.06 127 LEU A CA 1
ATOM 1019 C C . LEU A 1 127 ? -6.622 6.588 15.046 1.00 85.06 127 LEU A C 1
ATOM 1021 O O . LEU A 1 127 ? -6.905 6.802 16.225 1.00 85.06 127 LEU A O 1
ATOM 1025 N N . ARG A 1 128 ? -6.800 5.386 14.484 1.00 80.19 128 ARG A N 1
ATOM 1026 C CA . ARG A 1 128 ? -7.386 4.241 15.196 1.00 80.19 128 ARG A CA 1
ATOM 1027 C C . ARG A 1 128 ? -6.550 3.789 16.400 1.00 80.19 128 ARG A C 1
ATOM 1029 O O . ARG A 1 128 ? -7.105 3.382 17.421 1.00 80.19 128 ARG A O 1
ATOM 1036 N N . LEU A 1 129 ? -5.223 3.848 16.295 1.00 80.94 129 LEU A N 1
ATOM 1037 C CA . LEU A 1 129 ? -4.302 3.502 17.378 1.00 80.94 129 LEU A CA 1
ATOM 1038 C C . LEU A 1 129 ? -4.393 4.497 18.550 1.00 80.94 129 LEU A C 1
ATOM 1040 O O . LEU A 1 129 ? -4.252 4.085 19.703 1.00 80.94 129 LEU A O 1
ATOM 1044 N N . PHE A 1 130 ? -4.613 5.786 18.266 1.00 79.69 130 PHE A N 1
ATOM 1045 C CA . PHE A 1 130 ? -4.779 6.833 19.280 1.00 79.69 130 PHE A CA 1
ATOM 1046 C C . PHE A 1 130 ? -6.124 6.740 20.003 1.00 79.69 130 PHE A C 1
ATOM 1048 O O . PHE A 1 130 ? -6.139 6.817 21.231 1.00 79.69 130 PHE A O 1
ATOM 1055 N N . GLU A 1 131 ? -7.226 6.470 19.294 1.00 73.25 131 GLU A N 1
ATOM 1056 C CA . GLU A 1 131 ? -8.533 6.213 19.928 1.00 73.25 131 GLU A CA 1
ATOM 1057 C C . GLU A 1 131 ? -8.455 5.090 20.971 1.00 73.25 131 GLU A C 1
ATOM 1059 O O . GLU A 1 131 ? -8.969 5.215 22.080 1.00 73.25 131 GLU A O 1
ATOM 1064 N N . GLY A 1 132 ? -7.757 3.998 20.640 1.00 60.09 132 GLY A N 1
ATOM 1065 C CA . GLY A 1 132 ? -7.612 2.840 21.523 1.00 60.09 132 GLY A CA 1
ATOM 1066 C C . GLY A 1 132 ? -6.789 3.090 22.795 1.00 60.09 132 GLY A C 1
ATOM 1067 O O . GLY A 1 132 ? -6.732 2.203 23.646 1.00 60.09 132 GLY A O 1
ATOM 1068 N N . ARG A 1 133 ? -6.135 4.255 22.946 1.00 58.66 133 ARG A N 1
ATOM 1069 C CA . ARG A 1 133 ? -5.433 4.639 24.186 1.00 58.66 133 ARG A CA 1
ATOM 1070 C C . ARG A 1 133 ? -6.342 5.322 25.209 1.00 58.66 133 ARG A C 1
ATOM 1072 O O . ARG A 1 133 ? -6.008 5.276 26.384 1.00 58.66 133 ARG A O 1
ATOM 1079 N N . HIS A 1 134 ? -7.457 5.917 24.784 1.00 50.91 134 HIS A N 1
ATOM 1080 C CA . HIS A 1 134 ? -8.373 6.667 25.656 1.00 50.91 134 HIS A CA 1
ATOM 1081 C C . HIS A 1 134 ? -9.457 5.803 26.327 1.00 50.91 134 HIS A C 1
ATOM 1083 O O . HIS A 1 134 ? -10.279 6.332 27.066 1.00 50.91 134 HIS A O 1
ATOM 1089 N N . VAL A 1 135 ? -9.467 4.487 26.084 1.00 48.50 135 VAL A N 1
ATOM 1090 C CA . VAL A 1 135 ? -10.466 3.533 26.615 1.00 48.50 135 VAL A CA 1
ATOM 1091 C C . VAL A 1 135 ? -9.827 2.564 27.624 1.00 48.50 135 VAL A C 1
ATOM 1093 O O . VAL A 1 135 ? -10.175 1.388 27.681 1.00 48.50 135 VAL A O 1
ATOM 1096 N N . LYS A 1 136 ? -8.824 3.024 28.375 1.00 38.78 136 LYS A N 1
ATOM 1097 C CA . LYS A 1 136 ? -8.222 2.264 29.475 1.00 38.78 136 LYS A CA 1
ATOM 1098 C C . LYS A 1 136 ? -8.454 2.960 30.797 1.00 38.78 136 LYS A C 1
ATOM 1100 O O . LYS A 1 136 ? -8.259 4.193 30.819 1.00 38.78 136 LYS A O 1
#